Protein AF-A0A369RKZ0-F1 (afdb_monomer)

Solvent-accessible surface area (backbone atoms only — not comparable to full-atom values): 8018 Å² total; per-residue (Å²): 134,86,83,86,69,52,60,58,56,47,13,67,66,51,78,46,48,50,64,59,49,52,33,45,75,74,62,76,42,89,77,53,70,70,59,49,49,40,50,20,58,64,69,70,50,67,58,73,75,76,46,79,78,80,65,81,45,73,64,59,56,48,54,52,53,51,53,51,54,51,54,53,50,56,50,49,54,53,50,54,52,51,54,52,51,51,52,52,53,49,55,50,51,53,54,51,54,51,53,47,54,53,49,55,53,43,47,75,69,71,45,56,64,72,59,48,29,66,74,70,74,50,56,72,68,76,68,62,78,73,81,82,83,128

Radius of gyration: 40.34 Å; Cα contacts (8 Å, |Δi|>4): 58; chains: 1; bounding box: 70×36×94 Å

Secondary structure (DSSP, 8-state):
------HHHHHHHHT--HHHHHHHHTTSSPPPHHHHHHHHHHHT--GGGTSPP----HHHHHHHHHHHHHHHHHHHHHHHHHHHHHHHHHHHHHHHHHHHHHHHHHHHTT--HHHHHHHH---HHHH-------

pLDDT: mean 80.6, std 14.61, range [41.97, 96.94]

Structure (mmCIF, N/CA/C/O backbone):
data_AF-A0A369RKZ0-F1
#
_entry.id   AF-A0A369RKZ0-F1
#
loop_
_atom_site.group_PDB
_atom_site.id
_atom_site.type_symbol
_atom_site.label_atom_id
_atom_site.label_alt_id
_atom_site.label_comp_id
_atom_site.label_asym_id
_atom_site.label_entity_id
_atom_site.label_seq_id
_atom_site.pdbx_PDB_ins_code
_atom_site.Cartn_x
_atom_site.Cartn_y
_atom_site.Cartn_z
_atom_site.occupancy
_atom_site.B_iso_or_equiv
_atom_site.auth_seq_id
_atom_site.auth_comp_id
_atom_site.auth_asym_id
_atom_site.auth_atom_id
_atom_site.pdbx_PDB_model_num
ATOM 1 N N . MET A 1 1 ? -24.412 17.912 24.164 1.00 50.56 1 MET A N 1
ATOM 2 C CA . MET A 1 1 ? -24.847 17.258 25.418 1.00 50.56 1 MET A CA 1
ATOM 3 C C . MET A 1 1 ? -24.036 15.978 25.583 1.00 50.56 1 MET A C 1
ATOM 5 O O . MET A 1 1 ? -24.115 15.130 24.706 1.00 50.56 1 MET A O 1
ATOM 9 N N . ILE A 1 2 ? -23.197 15.859 26.616 1.00 55.59 2 ILE A N 1
ATOM 10 C CA . ILE A 1 2 ? -22.420 14.631 26.871 1.00 55.59 2 ILE A CA 1
ATOM 11 C C . ILE A 1 2 ? -23.328 13.681 27.657 1.00 55.59 2 ILE A C 1
ATOM 13 O O . ILE A 1 2 ? -23.653 13.968 28.809 1.00 55.59 2 ILE A O 1
ATOM 17 N N . LYS A 1 3 ? -23.773 12.580 27.040 1.00 66.50 3 LYS A N 1
ATOM 18 C CA . LYS A 1 3 ? -24.478 11.512 27.763 1.00 66.50 3 LYS A CA 1
ATOM 19 C C . LYS A 1 3 ? -23.459 10.788 28.644 1.00 66.50 3 LYS A C 1
ATOM 21 O O . LYS A 1 3 ? -22.489 10.244 28.129 1.00 66.50 3 LYS A O 1
ATOM 26 N N . ARG A 1 4 ? -23.659 10.814 29.963 1.00 78.94 4 ARG A N 1
ATOM 27 C CA . ARG A 1 4 ? -22.829 10.075 30.921 1.00 78.94 4 ARG A CA 1
ATOM 28 C C . ARG A 1 4 ? -23.492 8.730 31.195 1.00 78.94 4 ARG A C 1
ATOM 30 O O . ARG A 1 4 ? -24.570 8.704 31.777 1.00 78.94 4 ARG A O 1
ATOM 37 N N . TYR A 1 5 ? -22.855 7.652 30.758 1.00 86.06 5 TYR A N 1
ATOM 38 C CA . TYR A 1 5 ? -23.221 6.286 31.120 1.00 86.06 5 TYR A CA 1
ATOM 39 C C . TYR A 1 5 ? -22.178 5.758 32.099 1.00 86.06 5 TYR A C 1
ATOM 41 O O . TYR A 1 5 ? -20.984 5.942 31.868 1.00 86.06 5 TYR A O 1
ATOM 49 N N . THR A 1 6 ? -22.604 5.110 33.184 1.00 92.69 6 THR A N 1
ATOM 50 C CA . THR A 1 6 ? -21.682 4.240 33.924 1.00 92.69 6 THR A CA 1
ATOM 51 C C . THR A 1 6 ? -21.437 2.963 33.114 1.00 92.69 6 THR A C 1
ATOM 53 O O . THR A 1 6 ? -22.262 2.600 32.271 1.00 92.69 6 THR A O 1
ATOM 56 N N . GLN A 1 7 ? -20.344 2.239 33.383 1.00 94.38 7 GLN A N 1
ATOM 57 C CA . GLN A 1 7 ? -20.101 0.925 32.762 1.00 94.38 7 GLN A CA 1
ATOM 58 C C . GLN A 1 7 ? -21.302 -0.013 32.956 1.00 94.38 7 GLN A C 1
ATOM 60 O O . GLN A 1 7 ? -21.686 -0.734 32.039 1.00 94.38 7 GLN A O 1
ATOM 65 N N . LYS A 1 8 ? -21.942 0.048 34.133 1.00 94.62 8 LYS A N 1
ATOM 66 C CA . LYS A 1 8 ? -23.139 -0.734 34.463 1.00 94.62 8 LYS A CA 1
ATOM 67 C C . LYS A 1 8 ? -24.340 -0.335 33.607 1.00 94.62 8 LYS A C 1
ATOM 69 O O . LYS A 1 8 ? -25.047 -1.208 33.113 1.00 94.62 8 LYS A O 1
ATOM 74 N N . ASP A 1 9 ? -24.563 0.963 33.419 1.00 93.94 9 ASP A N 1
ATOM 75 C CA . ASP A 1 9 ? -25.674 1.450 32.597 1.00 93.94 9 ASP A CA 1
ATOM 76 C C . ASP A 1 9 ? -25.489 1.063 31.131 1.00 93.94 9 ASP A C 1
ATOM 78 O O . ASP A 1 9 ? -26.447 0.649 30.481 1.00 93.94 9 ASP A O 1
ATOM 82 N N . LEU A 1 10 ? -24.258 1.168 30.618 1.00 93.50 10 LEU A N 1
ATOM 83 C CA . LEU A 1 10 ? -23.941 0.774 29.250 1.00 93.50 10 LEU A CA 1
ATOM 84 C C . LEU A 1 10 ? -24.136 -0.732 29.061 1.00 93.50 10 LEU A C 1
ATOM 86 O O . LEU A 1 10 ? -24.861 -1.130 28.156 1.00 93.50 10 LEU A O 1
ATOM 90 N N . ALA A 1 11 ? -23.570 -1.546 29.954 1.00 95.00 11 ALA A N 1
ATOM 91 C CA . ALA A 1 11 ? -23.709 -3.000 29.957 1.00 95.00 11 ALA A CA 1
ATOM 92 C C . ALA A 1 11 ? -25.185 -3.430 29.891 1.00 95.00 11 ALA A C 1
ATOM 94 O O . ALA A 1 11 ? -25.592 -4.127 28.961 1.00 95.00 11 ALA A O 1
ATOM 95 N N . ASN A 1 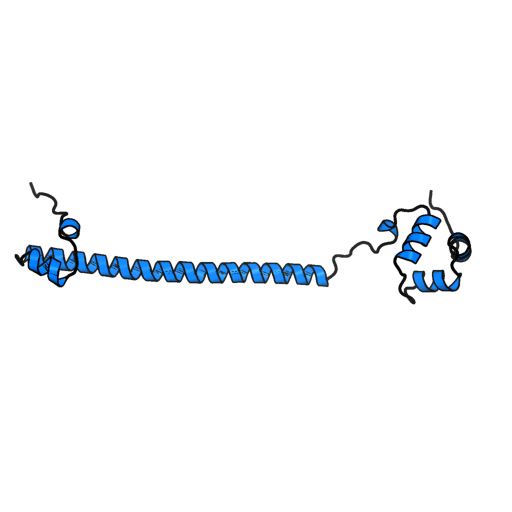12 ? -26.012 -2.907 30.802 1.00 93.88 12 ASN A N 1
ATOM 96 C CA . ASN A 1 12 ? -27.449 -3.185 30.830 1.00 93.88 12 ASN A CA 1
ATOM 97 C C . ASN A 1 12 ? -28.162 -2.750 29.544 1.00 93.88 12 ASN A C 1
ATOM 99 O O . ASN A 1 12 ? -29.102 -3.406 29.105 1.00 93.88 12 ASN A O 1
ATOM 103 N N . LYS A 1 13 ? -27.729 -1.639 28.941 1.00 92.31 13 LYS A N 1
ATOM 104 C CA . LYS A 1 13 ? -28.348 -1.091 27.735 1.00 92.31 13 LYS A CA 1
ATOM 105 C C . LYS A 1 13 ? -28.054 -1.916 26.484 1.00 92.31 13 LYS A C 1
ATOM 107 O O . LYS A 1 13 ? -28.923 -2.017 25.625 1.00 92.31 13 LYS A O 1
ATOM 112 N N . VAL A 1 14 ? -26.846 -2.463 26.368 1.00 92.50 14 VAL A N 1
ATOM 113 C CA . VAL A 1 14 ? -26.386 -3.178 25.163 1.00 92.50 14 VAL A CA 1
ATOM 114 C C . VAL A 1 14 ? -26.368 -4.698 25.327 1.00 92.50 14 VAL A C 1
ATOM 116 O O . VAL A 1 14 ? -25.877 -5.406 24.456 1.00 92.50 14 VAL A O 1
ATOM 119 N N . GLY A 1 15 ? -26.907 -5.209 26.439 1.00 92.88 15 GLY A N 1
ATOM 120 C CA . GLY A 1 15 ? -26.962 -6.646 26.711 1.00 92.88 15 GLY A CA 1
ATOM 121 C C . GLY A 1 15 ? -25.584 -7.270 26.938 1.00 92.88 15 GLY A C 1
ATOM 122 O O . GLY A 1 15 ? -25.372 -8.429 26.590 1.00 92.88 15 GLY A O 1
ATOM 123 N N . LEU A 1 16 ? -24.647 -6.497 27.490 1.00 94.25 16 LEU A N 1
ATOM 124 C CA . LEU A 1 16 ? -23.309 -6.953 27.865 1.00 94.25 16 LEU A CA 1
ATOM 125 C C . LEU A 1 16 ? -23.182 -7.026 29.380 1.00 94.25 16 LEU A C 1
ATOM 127 O O . LEU A 1 16 ? -23.971 -6.454 30.130 1.00 94.25 16 LEU A O 1
ATOM 131 N N . THR A 1 17 ? -22.160 -7.725 29.845 1.00 95.94 17 THR A N 1
ATOM 132 C CA . THR A 1 17 ? -21.797 -7.739 31.256 1.00 95.94 17 THR A CA 1
ATOM 133 C C . THR A 1 17 ? -20.937 -6.526 31.606 1.00 95.94 17 THR A C 1
ATOM 135 O O . THR A 1 17 ? -20.199 -5.987 30.780 1.00 95.94 17 THR A O 1
ATOM 138 N N . LEU A 1 18 ? -20.986 -6.110 32.877 1.00 95.88 18 LEU A N 1
ATOM 139 C CA . LEU A 1 18 ? -20.079 -5.088 33.417 1.00 95.88 18 LEU A CA 1
ATOM 140 C C . LEU A 1 18 ? -18.608 -5.450 33.145 1.00 95.88 18 LEU A C 1
ATOM 142 O O . LEU A 1 18 ? -17.806 -4.583 32.810 1.00 95.88 18 LEU A O 1
ATOM 146 N N . LYS A 1 19 ? -18.278 -6.740 33.289 1.00 96.50 19 LYS A N 1
ATOM 147 C CA . LYS A 1 19 ? -16.932 -7.269 33.087 1.00 96.50 19 LYS A CA 1
ATOM 148 C C . LYS A 1 19 ? -16.472 -7.092 31.638 1.00 96.50 19 LYS A C 1
ATOM 150 O O . LYS A 1 19 ? -15.384 -6.572 31.441 1.00 96.50 19 LYS A O 1
ATOM 155 N N . GLU A 1 20 ? -17.303 -7.443 30.655 1.00 95.50 20 GLU A N 1
ATOM 156 C CA . GLU A 1 20 ? -16.976 -7.247 29.233 1.00 95.50 20 GLU A CA 1
ATOM 157 C C . GLU A 1 20 ? -16.702 -5.772 28.917 1.00 95.50 20 GLU A C 1
ATOM 159 O O . GLU A 1 20 ? -15.678 -5.459 28.318 1.00 95.50 20 GLU A O 1
ATOM 164 N N . ILE A 1 21 ? -17.570 -4.852 29.366 1.00 95.75 21 ILE A N 1
ATOM 165 C CA . ILE A 1 21 ? -17.356 -3.408 29.160 1.00 95.75 21 ILE A CA 1
ATOM 166 C C . ILE A 1 21 ? -16.024 -2.962 29.771 1.00 95.75 21 ILE A C 1
ATOM 168 O O . ILE A 1 21 ? -15.250 -2.272 29.112 1.00 95.75 21 ILE A O 1
ATOM 172 N N . HIS A 1 22 ? -15.741 -3.376 31.008 1.00 95.88 22 HIS A N 1
ATOM 173 C CA . HIS A 1 22 ? -14.491 -3.036 31.677 1.00 95.88 22 HIS A CA 1
ATOM 174 C C . HIS A 1 22 ? -13.268 -3.561 30.912 1.00 95.88 22 HIS A C 1
ATOM 176 O O . HIS A 1 22 ? -12.331 -2.803 30.672 1.00 95.88 22 HIS A O 1
ATOM 182 N N . GLU A 1 23 ? -13.290 -4.829 30.494 1.00 96.94 23 GLU A N 1
ATOM 183 C CA . GLU A 1 23 ? -12.199 -5.466 29.750 1.00 96.94 23 GLU A CA 1
ATOM 184 C C . GLU A 1 23 ? -11.962 -4.812 28.383 1.00 96.94 23 GLU A C 1
ATOM 186 O O . GLU A 1 23 ? -10.808 -4.695 27.967 1.00 96.94 23 GLU A O 1
ATOM 191 N N . TYR A 1 24 ? -13.016 -4.341 27.709 1.00 94.75 24 TYR A N 1
ATOM 192 C CA . TYR A 1 24 ? -12.888 -3.575 26.468 1.00 94.75 24 TYR A CA 1
ATOM 193 C C . TYR A 1 24 ? -12.286 -2.187 26.701 1.00 94.75 24 TYR A C 1
ATOM 195 O O . TYR A 1 24 ? -11.377 -1.792 25.973 1.00 94.75 24 TYR A O 1
ATOM 203 N N . GLU A 1 25 ? -12.747 -1.452 27.718 1.00 92.12 25 GLU A N 1
ATOM 204 C CA . GLU A 1 25 ? -12.259 -0.097 28.010 1.00 92.12 25 GLU A CA 1
ATOM 205 C C . GLU A 1 25 ? -10.769 -0.071 28.376 1.00 92.12 25 GLU A C 1
ATOM 207 O O . GLU A 1 25 ? -10.056 0.848 27.973 1.00 92.12 25 GLU A O 1
ATOM 212 N N . ILE A 1 26 ? -10.282 -1.083 29.104 1.00 94.50 26 ILE A N 1
ATOM 213 C CA . ILE A 1 26 ? -8.858 -1.196 29.463 1.00 94.50 26 ILE A CA 1
ATOM 214 C C . ILE A 1 26 ? -8.014 -1.897 28.387 1.00 94.50 26 ILE A C 1
ATOM 216 O O . ILE A 1 26 ? -6.803 -2.024 28.552 1.00 94.50 26 ILE A O 1
A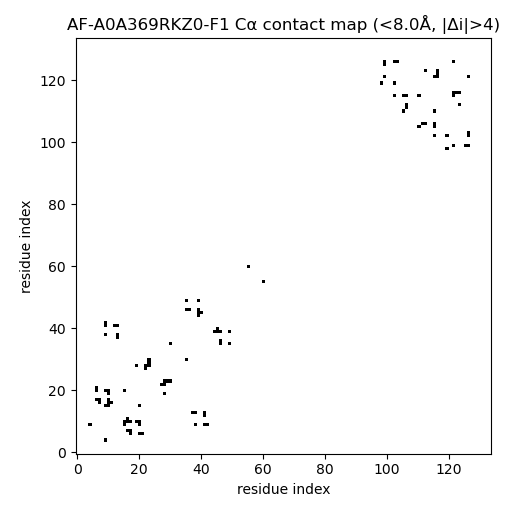TOM 220 N N . GLY A 1 27 ? -8.637 -2.379 27.305 1.00 91.81 27 GLY A N 1
ATOM 221 C CA . GLY A 1 27 ? -7.958 -3.104 26.230 1.00 91.81 27 GLY A CA 1
ATOM 222 C C . GLY A 1 27 ? -7.453 -4.499 26.618 1.00 91.81 27 GLY A C 1
ATOM 223 O O . GLY A 1 27 ? -6.547 -5.013 25.968 1.00 91.81 27 GLY A O 1
ATOM 224 N N . TYR A 1 28 ? -8.013 -5.118 27.663 1.00 95.62 28 TYR A N 1
ATOM 225 C CA . TYR A 1 28 ? -7.655 -6.478 28.085 1.00 95.62 28 TYR A CA 1
ATOM 226 C C . TYR A 1 28 ? -8.176 -7.535 27.106 1.00 95.62 28 TYR A C 1
ATOM 228 O O . TYR A 1 28 ? -7.514 -8.539 26.858 1.00 95.62 28 TYR A O 1
ATOM 236 N N . THR A 1 29 ? -9.362 -7.309 26.535 1.00 94.62 29 THR A N 1
ATOM 237 C CA . THR A 1 29 ? -9.967 -8.189 25.527 1.00 94.62 29 THR A CA 1
ATOM 238 C C . THR A 1 29 ? -10.242 -7.414 24.247 1.00 94.62 29 THR A C 1
ATOM 240 O O . THR A 1 29 ? -10.746 -6.292 24.280 1.00 94.62 29 THR A O 1
ATOM 243 N N . ALA A 1 30 ? -9.927 -8.022 23.102 1.00 92.81 30 ALA A N 1
ATOM 244 C CA . ALA A 1 30 ? -10.265 -7.457 21.804 1.00 92.81 30 ALA A CA 1
ATOM 245 C C . ALA A 1 30 ? -11.789 -7.457 21.599 1.00 92.81 30 ALA A C 1
ATOM 247 O O . ALA A 1 30 ? -12.457 -8.472 21.802 1.00 92.81 30 ALA A O 1
ATOM 248 N N . ILE A 1 31 ? -12.336 -6.321 21.169 1.00 93.56 31 ILE A N 1
ATOM 249 C CA . ILE A 1 31 ? -13.758 -6.190 20.848 1.00 93.56 31 ILE A CA 1
ATOM 250 C C . ILE A 1 31 ? -14.022 -6.623 19.400 1.00 93.56 31 ILE A C 1
ATOM 252 O O . ILE A 1 31 ? -13.296 -6.238 18.484 1.00 93.56 31 ILE A O 1
ATOM 256 N N . SER A 1 32 ? -15.067 -7.423 19.178 1.00 93.44 32 SER A N 1
ATOM 257 C CA . SER A 1 32 ? -15.512 -7.770 17.824 1.00 93.44 32 SER A CA 1
ATOM 258 C C . SER A 1 32 ? -16.308 -6.627 17.187 1.00 93.44 32 SER A C 1
ATOM 260 O O . SER A 1 32 ? -16.887 -5.791 17.884 1.00 93.44 32 SER A O 1
ATOM 262 N N . PHE A 1 33 ? -16.399 -6.609 15.853 1.00 92.12 33 PHE A N 1
ATOM 263 C CA . PHE A 1 33 ? -17.206 -5.607 15.149 1.00 92.12 33 PHE A CA 1
ATOM 264 C C . PHE A 1 33 ? -18.681 -5.640 15.566 1.00 92.12 33 PHE A C 1
ATOM 266 O O . PHE A 1 33 ? -19.251 -4.579 15.797 1.00 92.12 33 PHE A O 1
ATOM 273 N N . ASP A 1 34 ? -19.280 -6.819 15.747 1.00 93.50 34 ASP A N 1
ATOM 274 C CA . ASP A 1 34 ? -20.686 -6.939 16.163 1.00 93.50 34 ASP A CA 1
ATOM 275 C C . ASP A 1 34 ? -20.941 -6.284 17.524 1.00 93.50 34 ASP A C 1
ATOM 277 O O . ASP A 1 34 ? -21.896 -5.525 17.695 1.00 93.50 34 ASP A O 1
ATOM 281 N N . LYS A 1 35 ? -20.047 -6.521 18.492 1.00 94.25 35 LYS A N 1
ATOM 282 C CA . LYS A 1 35 ? -20.116 -5.897 19.820 1.00 94.25 35 LYS A CA 1
ATOM 283 C C . LYS A 1 35 ? -19.894 -4.388 19.736 1.00 94.25 35 LYS A C 1
ATOM 285 O O . LYS A 1 35 ? -20.593 -3.625 20.397 1.00 94.25 35 LYS A O 1
ATOM 290 N N . LEU A 1 36 ? -18.972 -3.944 18.884 1.00 94.12 36 LEU A N 1
ATOM 291 C CA . LEU A 1 36 ? -18.722 -2.524 18.647 1.00 94.12 36 LEU A CA 1
ATOM 292 C C . LEU A 1 36 ? -19.945 -1.819 18.025 1.00 94.12 36 LEU A C 1
ATOM 294 O O . LEU A 1 36 ? -20.279 -0.709 18.440 1.00 94.12 36 LEU A O 1
ATOM 298 N N . TYR A 1 37 ? -20.651 -2.471 17.094 1.00 94.62 37 TYR A N 1
ATOM 299 C CA . TYR A 1 37 ? -21.918 -1.980 16.539 1.00 94.62 37 TYR A CA 1
ATOM 300 C C . TYR A 1 37 ? -23.019 -1.896 17.602 1.00 94.62 37 TYR A C 1
ATOM 302 O O . TYR A 1 37 ? -23.681 -0.862 17.688 1.00 94.62 37 TYR A O 1
ATOM 310 N N . GLN A 1 38 ? -23.168 -2.916 18.456 1.00 94.56 38 GLN A N 1
ATOM 311 C CA . GLN A 1 38 ? -24.128 -2.898 19.573 1.00 94.56 38 GLN A CA 1
ATOM 312 C C . GLN A 1 38 ? -23.871 -1.723 20.528 1.00 94.56 38 GLN A C 1
ATOM 314 O O . GLN A 1 38 ? -24.797 -1.019 20.931 1.00 94.56 38 GLN A O 1
ATOM 319 N N . ILE A 1 39 ? -22.601 -1.456 20.852 1.00 93.94 39 ILE A N 1
ATOM 320 C CA . ILE A 1 39 ? -22.215 -0.314 21.691 1.00 93.94 39 ILE A CA 1
ATOM 321 C C . ILE A 1 39 ? -22.516 1.016 20.992 1.00 93.94 39 ILE A C 1
ATOM 323 O O . ILE A 1 39 ? -23.079 1.920 21.615 1.00 93.94 39 ILE A O 1
ATOM 327 N N . ALA A 1 40 ? -22.191 1.145 19.703 1.00 94.31 40 ALA A N 1
ATOM 328 C CA . ALA A 1 40 ? -22.478 2.351 18.927 1.00 94.31 40 ALA A CA 1
ATOM 329 C C . ALA A 1 40 ? -23.985 2.655 18.870 1.00 94.31 40 ALA A C 1
ATOM 331 O O . ALA A 1 40 ? -24.394 3.797 19.095 1.00 94.31 40 ALA A O 1
ATOM 332 N N . GLU A 1 41 ? -24.811 1.631 18.642 1.00 93.19 41 GLU A N 1
ATOM 333 C CA . GLU A 1 41 ? -26.271 1.731 18.647 1.00 93.19 41 GLU A CA 1
ATOM 334 C C . GLU A 1 41 ? -26.804 2.135 20.030 1.00 93.19 41 GLU A C 1
ATOM 336 O O . GLU A 1 41 ? -27.552 3.113 20.152 1.00 93.19 41 GLU A O 1
ATOM 341 N N . GLY A 1 42 ? -26.342 1.469 21.095 1.00 91.56 42 GLY A N 1
ATOM 342 C CA . GLY A 1 42 ? -26.716 1.787 22.474 1.00 91.56 42 GLY A CA 1
ATOM 343 C C . GLY A 1 42 ? -26.354 3.215 22.885 1.00 91.56 42 GLY A C 1
ATOM 344 O O . GLY A 1 42 ? -27.110 3.879 23.600 1.00 91.56 42 GLY A O 1
ATOM 345 N N . LEU A 1 43 ? -25.233 3.740 22.400 1.00 91.62 43 LEU A N 1
ATOM 346 C CA . LEU A 1 43 ? -24.823 5.127 22.626 1.00 91.62 43 LEU A CA 1
ATOM 347 C C . LEU A 1 43 ? -25.500 6.118 21.665 1.00 91.62 43 LEU A C 1
ATOM 349 O O . LEU A 1 43 ? -25.502 7.323 21.933 1.00 91.62 43 LEU A O 1
ATOM 353 N N . SER A 1 44 ? -26.122 5.619 20.596 1.00 92.56 44 SER A N 1
ATOM 354 C CA . SER A 1 44 ? -26.670 6.403 19.487 1.00 92.56 44 SER A CA 1
ATOM 355 C C . SER A 1 44 ? -25.609 7.306 18.847 1.00 92.56 44 SER A C 1
ATOM 357 O O . SER A 1 44 ? -25.834 8.497 18.630 1.00 92.56 44 SER A O 1
ATOM 359 N N . VAL A 1 45 ? -24.426 6.742 18.590 1.00 90.62 45 VAL A N 1
ATOM 360 C CA . VAL A 1 45 ? -23.289 7.425 17.956 1.00 90.62 45 VAL A CA 1
ATOM 361 C C . VAL A 1 45 ? -22.878 6.715 16.673 1.00 90.62 45 VAL A C 1
ATOM 363 O O . VAL A 1 45 ? -23.142 5.532 16.478 1.00 90.62 45 VAL A O 1
ATOM 366 N N . ASN A 1 46 ? -22.183 7.431 15.792 1.00 92.81 46 ASN A N 1
ATOM 367 C CA . ASN A 1 46 ? -21.548 6.795 14.647 1.00 92.81 46 ASN A CA 1
ATOM 368 C C . ASN A 1 46 ? -20.355 5.941 15.115 1.00 92.81 46 ASN A C 1
ATOM 370 O O . ASN A 1 46 ? -19.514 6.429 15.870 1.00 92.81 46 ASN A O 1
ATOM 374 N N . ILE A 1 47 ? -20.246 4.705 14.617 1.00 91.31 47 ILE A N 1
ATOM 375 C CA . ILE A 1 47 ? -19.170 3.765 14.976 1.00 91.31 47 ILE A CA 1
ATOM 376 C C . ILE A 1 47 ? -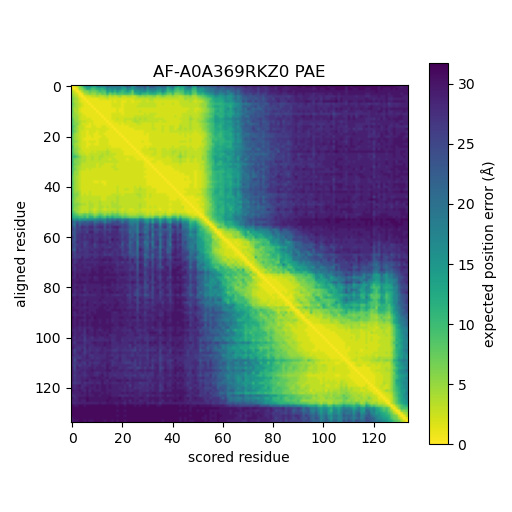17.762 4.340 14.760 1.00 91.31 47 ILE A C 1
ATOM 378 O O . ILE A 1 47 ? -16.854 4.028 15.525 1.00 91.31 47 ILE A O 1
ATOM 382 N N . LYS A 1 48 ? -17.582 5.258 13.797 1.00 90.31 48 LYS A N 1
ATOM 383 C CA . LYS A 1 48 ? -16.301 5.941 13.545 1.00 90.31 48 LYS A CA 1
ATOM 384 C C . LYS A 1 48 ? -15.765 6.690 14.767 1.00 90.31 48 LYS A C 1
ATOM 386 O O . LYS A 1 48 ? -14.563 6.884 14.863 1.00 90.31 48 LYS A O 1
ATOM 391 N N . VAL A 1 49 ? -16.636 7.112 15.686 1.00 89.81 49 VAL A N 1
ATOM 392 C CA . VAL A 1 49 ? -16.240 7.802 16.925 1.00 89.81 49 VAL A CA 1
ATOM 393 C C . VAL A 1 49 ? -15.607 6.839 17.936 1.00 89.81 49 VAL A C 1
ATOM 395 O O . VAL A 1 49 ? -14.816 7.276 18.765 1.00 89.81 49 VAL A O 1
ATOM 398 N N . LEU A 1 50 ? -15.942 5.546 17.867 1.00 89.62 50 LEU A N 1
ATOM 399 C CA . LEU A 1 50 ? -15.385 4.502 18.734 1.00 89.62 50 LEU A CA 1
ATOM 400 C C . LEU A 1 50 ? -14.093 3.899 18.174 1.00 89.62 50 LEU A C 1
ATOM 402 O O . LEU A 1 50 ? -13.357 3.237 18.901 1.00 89.62 50 LEU A O 1
ATOM 406 N N . LEU A 1 51 ? -13.820 4.112 16.885 1.00 88.19 51 LEU A N 1
ATOM 407 C CA . LEU A 1 51 ? -12.569 3.686 16.280 1.00 88.19 51 LEU A CA 1
ATOM 408 C C . LEU A 1 51 ? -11.423 4.574 16.776 1.00 88.19 51 LEU A C 1
ATOM 410 O O . LEU A 1 51 ? -11.613 5.781 16.976 1.00 88.19 51 LEU A O 1
ATOM 414 N N . PRO A 1 52 ? -10.217 4.008 16.956 1.00 81.81 52 PRO A N 1
ATOM 415 C CA . PRO A 1 52 ? -9.049 4.821 17.227 1.00 81.81 52 PRO A CA 1
ATOM 416 C C . PRO A 1 52 ? -8.920 5.858 16.111 1.00 81.81 52 PRO A C 1
ATOM 418 O O . PRO A 1 52 ? -9.020 5.532 14.928 1.00 81.81 52 PRO A O 1
ATOM 421 N N . LYS A 1 53 ? -8.691 7.123 16.483 1.00 75.62 53 LYS A N 1
ATOM 422 C CA . LYS A 1 53 ? -8.223 8.109 15.508 1.00 75.62 53 LYS A CA 1
ATOM 423 C C . LYS A 1 53 ? -6.966 7.513 14.899 1.00 75.62 53 LYS A C 1
ATOM 425 O O . LYS A 1 53 ? -6.038 7.223 15.653 1.00 75.62 53 LYS A O 1
ATOM 430 N N . THR A 1 54 ? -6.979 7.296 13.587 1.00 59.84 54 THR A N 1
ATOM 431 C CA . THR A 1 54 ? -5.826 6.845 12.813 1.00 59.84 54 THR A CA 1
ATOM 432 C C . THR A 1 54 ? -4.668 7.780 13.135 1.00 59.84 54 THR A C 1
ATOM 434 O O . THR A 1 54 ? -4.551 8.874 12.591 1.00 59.84 54 THR A O 1
ATOM 437 N N . ARG A 1 55 ? -3.843 7.386 14.104 1.00 54.72 55 ARG A N 1
ATOM 438 C CA . ARG A 1 55 ? -2.451 7.790 14.120 1.00 54.72 55 ARG A CA 1
ATOM 439 C C . ARG A 1 55 ? -1.909 7.005 12.954 1.00 54.72 55 ARG A C 1
ATOM 441 O O . ARG A 1 55 ? -1.951 5.780 13.037 1.00 54.72 55 ARG A O 1
ATOM 448 N N . GLU A 1 56 ? -1.568 7.705 11.878 1.00 50.44 56 GLU A N 1
ATOM 449 C CA . GLU A 1 56 ? -0.842 7.164 10.732 1.00 50.44 56 GLU A CA 1
ATOM 450 C C . GLU A 1 56 ? 0.080 6.066 11.248 1.00 50.44 56 GLU A C 1
ATOM 452 O O . GLU A 1 56 ? 1.008 6.324 12.027 1.00 50.44 56 GLU A O 1
ATOM 457 N N . SER A 1 57 ? -0.311 4.822 10.986 1.00 50.97 57 SER A N 1
ATOM 458 C CA . SER A 1 57 ? 0.393 3.700 11.573 1.00 50.97 57 SER A CA 1
ATOM 459 C C . SER A 1 57 ? 1.799 3.739 10.988 1.00 50.97 57 SER A C 1
ATOM 461 O O . SER A 1 57 ? 2.000 4.020 9.803 1.00 50.97 57 SER A O 1
ATOM 463 N N . LYS A 1 58 ? 2.811 3.539 11.833 1.00 53.91 58 LYS A N 1
ATOM 464 C CA . LYS A 1 58 ? 4.211 3.542 11.387 1.00 53.91 58 LYS A CA 1
ATOM 465 C C . LYS A 1 58 ? 4.409 2.528 10.250 1.00 53.91 58 LYS A C 1
ATOM 467 O O . LYS A 1 58 ? 5.289 2.712 9.415 1.00 53.91 58 LYS A O 1
ATOM 472 N N . GLU A 1 59 ? 3.576 1.488 10.222 1.00 55.94 59 GLU A N 1
ATOM 473 C CA . GLU A 1 59 ? 3.490 0.473 9.181 1.00 55.94 59 GLU A CA 1
ATOM 474 C C . GLU A 1 59 ? 2.953 0.995 7.834 1.00 55.94 59 GLU A C 1
ATOM 476 O O . GLU A 1 59 ? 3.570 0.703 6.811 1.00 55.94 59 GLU A O 1
ATOM 481 N N . GLU A 1 60 ? 1.877 1.794 7.796 1.00 54.34 60 GLU A N 1
ATOM 482 C CA . GLU A 1 60 ? 1.367 2.400 6.546 1.00 54.34 60 GLU A CA 1
ATOM 483 C C . GLU A 1 60 ? 2.384 3.373 5.937 1.00 54.34 60 GLU A C 1
ATOM 485 O O . GLU A 1 60 ? 2.642 3.329 4.734 1.00 54.34 60 GLU A O 1
ATOM 490 N N . ASN A 1 61 ? 3.048 4.175 6.774 1.00 58.53 61 ASN A N 1
ATOM 491 C CA . ASN A 1 61 ? 4.133 5.058 6.334 1.00 58.53 61 ASN A CA 1
ATOM 492 C C . ASN A 1 61 ? 5.340 4.276 5.790 1.00 58.53 61 ASN A C 1
ATOM 494 O O . ASN A 1 61 ? 5.999 4.716 4.849 1.00 58.53 61 ASN A O 1
ATOM 498 N N . LYS A 1 62 ? 5.621 3.089 6.341 1.00 62.12 62 LYS A N 1
ATOM 499 C CA . LYS A 1 62 ? 6.690 2.215 5.847 1.00 62.12 62 LYS A CA 1
ATOM 500 C C . LYS A 1 62 ? 6.331 1.581 4.504 1.00 62.12 62 LYS A C 1
ATOM 502 O O . LYS A 1 62 ? 7.199 1.474 3.647 1.00 62.12 62 LYS A O 1
ATOM 507 N N . LEU A 1 63 ? 5.069 1.198 4.303 1.00 67.75 63 LEU A N 1
ATOM 508 C CA . LEU A 1 63 ? 4.592 0.681 3.019 1.00 67.75 63 LEU A CA 1
ATOM 509 C C . LEU A 1 63 ? 4.657 1.756 1.923 1.00 67.75 63 LEU A C 1
ATOM 511 O O . LEU A 1 63 ? 5.141 1.470 0.832 1.00 67.75 63 LEU A O 1
ATOM 515 N N . LEU A 1 64 ? 4.235 2.988 2.230 1.00 66.06 64 LEU A N 1
ATOM 516 C CA . LEU A 1 64 ? 4.331 4.131 1.313 1.00 66.06 64 LEU A CA 1
ATOM 517 C C . LEU A 1 64 ? 5.789 4.444 0.946 1.00 66.06 64 LEU A C 1
ATOM 519 O O . LEU A 1 64 ? 6.112 4.535 -0.233 1.00 66.06 64 LEU A O 1
ATOM 523 N N . SER A 1 65 ? 6.687 4.492 1.937 1.00 69.69 65 SER A N 1
ATOM 524 C CA . SER A 1 65 ? 8.125 4.703 1.708 1.00 69.69 65 SER A CA 1
ATOM 525 C C . SER A 1 65 ? 8.755 3.624 0.819 1.00 69.69 65 SER A C 1
ATOM 527 O O . SER A 1 65 ? 9.607 3.937 -0.006 1.00 6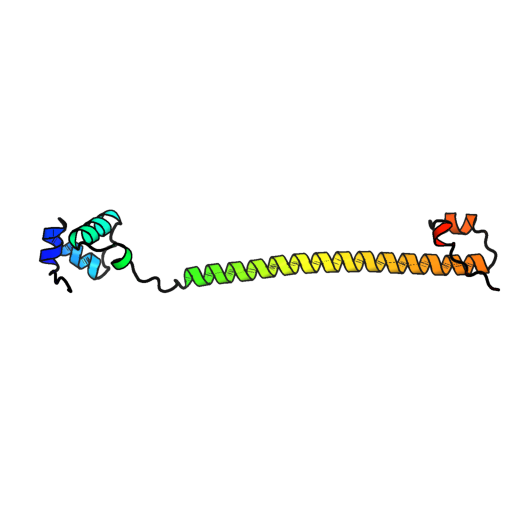9.69 65 SER A O 1
ATOM 529 N N . LEU A 1 66 ? 8.347 2.359 0.973 1.00 67.31 66 LEU A N 1
ATOM 530 C CA . LEU A 1 66 ? 8.837 1.257 0.138 1.00 67.31 66 LEU A CA 1
ATOM 531 C C . LEU A 1 66 ? 8.304 1.336 -1.301 1.00 67.31 66 LEU A C 1
ATOM 533 O O . LEU A 1 66 ? 9.011 0.964 -2.235 1.00 67.31 66 LEU A O 1
ATOM 537 N N . MET A 1 67 ? 7.067 1.806 -1.492 1.00 68.50 67 MET A N 1
ATOM 538 C CA . MET A 1 67 ? 6.493 2.019 -2.826 1.00 68.50 67 MET A CA 1
ATOM 539 C C . MET A 1 67 ? 7.192 3.160 -3.574 1.00 68.50 67 MET A C 1
ATOM 541 O O . MET A 1 67 ? 7.411 3.040 -4.780 1.00 68.50 67 MET A O 1
ATOM 545 N N . ASP A 1 68 ? 7.571 4.230 -2.871 1.00 70.50 68 ASP A N 1
ATOM 546 C CA . ASP A 1 68 ? 8.340 5.334 -3.453 1.00 70.50 68 ASP A CA 1
ATOM 547 C C . ASP A 1 68 ? 9.756 4.885 -3.863 1.00 70.50 68 ASP A C 1
ATOM 549 O O . ASP A 1 68 ? 10.163 5.142 -4.996 1.00 70.50 68 ASP A O 1
ATOM 553 N N . GLU A 1 69 ? 10.466 4.117 -3.023 1.00 63.31 69 GLU A N 1
ATOM 554 C CA . GLU A 1 69 ? 11.772 3.526 -3.383 1.00 63.31 69 GLU A CA 1
ATOM 555 C C . GLU A 1 69 ? 11.690 2.622 -4.629 1.00 63.31 69 GLU A C 1
ATOM 557 O O . GLU A 1 69 ? 12.542 2.699 -5.517 1.00 63.31 69 GLU A O 1
ATOM 562 N N . TYR A 1 70 ? 10.646 1.789 -4.735 1.00 59.00 70 TYR A N 1
ATOM 563 C CA . TYR A 1 70 ? 10.441 0.922 -5.903 1.00 59.00 70 TYR A CA 1
ATOM 564 C C . TYR A 1 70 ? 10.165 1.715 -7.187 1.00 59.00 70 TYR A C 1
ATOM 566 O O . TYR A 1 70 ? 10.659 1.355 -8.257 1.00 59.00 70 TYR A O 1
ATOM 574 N N . ARG A 1 71 ? 9.408 2.816 -7.092 1.00 61.78 71 ARG A N 1
ATOM 575 C CA . ARG A 1 71 ? 9.144 3.711 -8.228 1.00 61.78 71 ARG A CA 1
ATOM 576 C C . ARG A 1 71 ? 10.429 4.392 -8.712 1.00 61.78 71 ARG A C 1
ATOM 578 O O . ARG A 1 71 ? 10.614 4.558 -9.918 1.00 61.78 71 ARG A O 1
ATOM 585 N N . GLU A 1 72 ? 11.330 4.763 -7.802 1.00 63.34 72 GLU A N 1
ATOM 586 C CA . GLU A 1 72 ? 12.638 5.309 -8.180 1.00 63.34 72 GLU A CA 1
ATOM 587 C C . GLU A 1 72 ? 13.547 4.260 -8.838 1.00 63.34 72 GLU A C 1
ATOM 589 O O . GLU A 1 72 ? 14.248 4.578 -9.800 1.00 63.34 72 GLU A O 1
ATOM 594 N N . GLN A 1 73 ? 13.495 2.995 -8.408 1.00 63.84 73 GLN A N 1
ATOM 595 C CA . GLN A 1 73 ? 14.222 1.907 -9.075 1.00 63.84 73 GLN A CA 1
ATOM 596 C C . GLN A 1 73 ? 13.717 1.630 -10.497 1.00 63.84 73 GLN A C 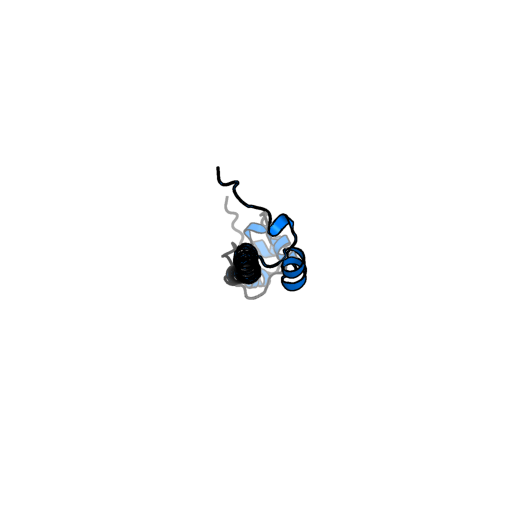1
ATOM 598 O O . GLN A 1 73 ? 14.531 1.449 -11.403 1.00 63.84 73 GLN A O 1
ATOM 603 N N . GLU A 1 74 ? 12.400 1.646 -10.724 1.00 63.50 74 GLU A N 1
ATOM 604 C CA . GLU A 1 74 ? 11.820 1.503 -12.068 1.00 63.50 74 GLU A CA 1
ATOM 605 C C . GLU A 1 74 ? 12.256 2.658 -12.996 1.00 63.50 74 GLU A C 1
ATOM 607 O O . GLU A 1 74 ? 12.574 2.446 -14.169 1.00 63.50 74 GLU A O 1
ATOM 612 N N . SER A 1 75 ? 12.372 3.873 -12.447 1.00 69.31 75 SER A N 1
ATOM 613 C CA . SER A 1 75 ? 12.924 5.044 -13.145 1.00 69.31 75 SER A CA 1
ATOM 614 C C . SER A 1 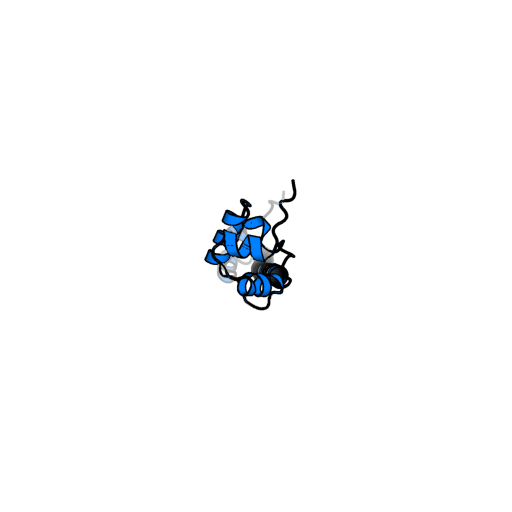75 ? 14.410 4.879 -13.501 1.00 69.31 75 SER A C 1
ATOM 616 O O . SER A 1 75 ? 14.828 5.229 -14.609 1.00 69.31 75 SER A O 1
ATOM 618 N N . LEU A 1 76 ? 15.219 4.300 -12.605 1.00 70.00 76 LEU A N 1
ATOM 619 C CA . LEU A 1 76 ? 16.637 4.035 -12.869 1.00 70.00 76 LEU A CA 1
ATOM 620 C C . LEU A 1 76 ? 16.837 2.995 -13.974 1.00 70.00 76 LEU A C 1
ATOM 622 O O . LEU A 1 76 ? 17.697 3.191 -14.832 1.00 70.00 76 LEU A O 1
ATOM 626 N N . ASP A 1 77 ? 16.039 1.927 -13.999 1.00 78.25 77 ASP A N 1
ATOM 627 C CA . ASP A 1 77 ? 16.155 0.884 -15.025 1.00 78.25 77 ASP A CA 1
ATOM 628 C C . ASP A 1 77 ? 15.761 1.422 -16.415 1.00 78.25 77 ASP A C 1
ATOM 630 O O . ASP A 1 77 ? 16.453 1.189 -17.414 1.00 78.25 77 ASP A O 1
ATOM 634 N N . ALA A 1 78 ? 14.718 2.260 -16.472 1.00 76.69 78 ALA A N 1
ATOM 635 C CA . ALA A 1 78 ? 14.327 2.979 -17.683 1.00 76.69 78 ALA A CA 1
ATOM 636 C C . ALA A 1 78 ? 15.425 3.944 -18.175 1.00 76.69 78 ALA A C 1
ATOM 638 O O . ALA A 1 78 ? 15.729 3.975 -19.372 1.00 76.69 78 ALA A O 1
ATOM 639 N N . LEU A 1 79 ? 16.066 4.689 -17.266 1.00 74.94 79 LEU A N 1
ATOM 640 C CA . LEU A 1 79 ? 17.191 5.572 -17.592 1.00 74.94 79 LEU A CA 1
ATOM 641 C C . LEU A 1 79 ? 18.412 4.795 -18.094 1.00 74.94 79 LEU A C 1
ATOM 643 O O . LEU A 1 79 ? 18.999 5.173 -19.107 1.00 74.94 79 LEU A O 1
ATOM 647 N N . VAL A 1 80 ? 18.785 3.695 -17.433 1.00 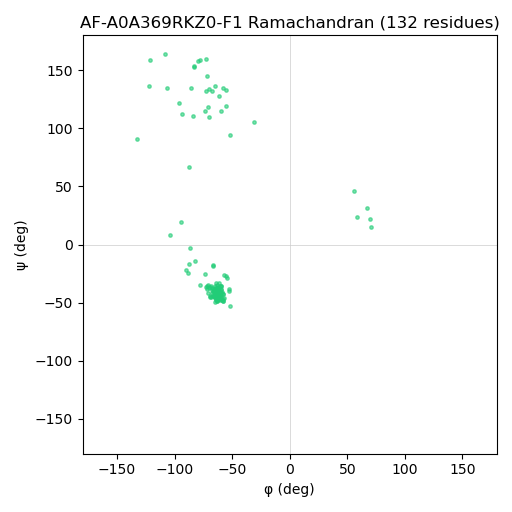84.31 80 VAL A N 1
ATOM 648 C CA . VAL A 1 80 ? 19.906 2.835 -17.851 1.00 84.31 80 VAL A CA 1
ATOM 649 C C . VAL A 1 80 ? 19.659 2.270 -19.248 1.00 84.31 80 VAL A C 1
ATOM 651 O O . VAL A 1 80 ? 20.562 2.288 -20.091 1.00 84.31 80 VAL A O 1
ATOM 654 N N . LYS A 1 81 ? 18.434 1.814 -19.527 1.00 83.44 81 LYS A N 1
ATOM 655 C CA . LYS A 1 81 ? 18.058 1.321 -20.853 1.00 83.44 81 LYS A CA 1
ATOM 656 C C . LYS A 1 81 ? 18.144 2.421 -21.913 1.00 83.44 81 LYS A C 1
ATOM 658 O O . LYS A 1 81 ? 18.794 2.202 -22.935 1.00 83.44 81 LYS A O 1
ATOM 663 N N . SER A 1 82 ? 17.576 3.599 -21.643 1.00 77.25 82 SER A N 1
ATOM 664 C CA . SER A 1 82 ? 17.635 4.754 -22.550 1.00 77.25 82 SER A CA 1
ATOM 665 C C . SER A 1 82 ? 19.079 5.154 -22.857 1.00 77.25 82 SER A C 1
ATOM 667 O O . SER A 1 82 ? 19.461 5.249 -24.019 1.00 77.25 82 SER A O 1
ATOM 669 N N . LEU A 1 83 ? 19.924 5.293 -21.830 1.00 80.69 83 LEU A N 1
ATOM 670 C CA . LEU A 1 83 ? 21.339 5.634 -21.999 1.00 80.69 83 LEU A CA 1
ATOM 671 C C . LEU A 1 83 ? 22.101 4.566 -22.798 1.00 80.69 83 LEU A C 1
ATOM 673 O O . LEU A 1 83 ? 22.953 4.896 -23.624 1.00 80.69 83 LEU A O 1
ATOM 677 N N . SER A 1 84 ? 21.794 3.281 -22.591 1.00 84.69 84 SER A N 1
ATOM 678 C CA . SER A 1 84 ? 22.400 2.185 -23.356 1.00 84.69 84 SER A CA 1
ATOM 679 C C . SER A 1 84 ? 22.022 2.238 -24.841 1.00 84.69 84 SER A C 1
ATOM 681 O O . SER A 1 84 ? 22.878 2.043 -25.710 1.00 84.69 84 SER A O 1
ATOM 683 N N . GLU A 1 85 ? 20.754 2.511 -25.150 1.00 81.75 85 GLU A N 1
ATOM 684 C CA . GLU A 1 85 ? 20.254 2.675 -26.519 1.00 81.75 85 GLU A CA 1
ATOM 685 C C . GLU A 1 85 ? 20.861 3.913 -27.196 1.00 81.75 85 GLU A C 1
ATOM 687 O O . GLU A 1 85 ? 21.355 3.822 -28.327 1.00 81.75 85 GLU A O 1
ATOM 692 N N . ASP A 1 86 ? 20.948 5.033 -26.478 1.00 73.31 86 ASP A N 1
ATOM 693 C CA . ASP A 1 86 ? 21.586 6.263 -26.949 1.00 73.31 86 ASP A CA 1
ATOM 694 C C . ASP A 1 86 ? 23.078 6.056 -27.245 1.00 73.31 86 ASP A C 1
ATOM 696 O O . ASP A 1 86 ? 23.567 6.450 -28.306 1.00 73.31 86 ASP A O 1
ATOM 700 N N . MET A 1 87 ? 23.810 5.354 -26.374 1.00 80.00 87 MET A N 1
ATOM 701 C CA . MET A 1 87 ? 25.218 5.013 -26.613 1.00 80.00 87 MET A CA 1
ATOM 702 C C . MET A 1 87 ? 25.403 4.101 -27.833 1.00 80.00 87 MET A C 1
ATOM 704 O O . MET A 1 87 ? 26.347 4.290 -28.610 1.00 80.00 87 MET A O 1
ATOM 708 N N . LYS A 1 88 ? 24.520 3.112 -28.029 1.00 79.81 88 LYS A N 1
ATOM 709 C CA . LYS A 1 88 ? 24.555 2.230 -29.208 1.00 79.81 88 LYS A CA 1
ATOM 710 C C . LYS A 1 88 ? 24.297 3.018 -30.492 1.00 79.81 88 LYS A C 1
ATOM 712 O O . LYS A 1 88 ? 25.088 2.906 -31.431 1.00 79.81 88 LYS A O 1
ATOM 717 N N . SER A 1 89 ? 23.261 3.858 -30.509 1.00 73.38 89 SER A N 1
ATOM 718 C CA . SER A 1 89 ? 22.917 4.686 -31.669 1.00 73.38 89 SER A CA 1
ATOM 719 C C . SER A 1 89 ? 24.008 5.720 -31.983 1.00 73.38 89 SER A C 1
ATOM 721 O O . SER A 1 89 ? 24.366 5.910 -33.146 1.00 73.38 89 SER A O 1
ATOM 723 N N . GLY A 1 90 ? 24.618 6.333 -30.962 1.00 73.00 90 GLY A N 1
ATOM 724 C CA . GLY A 1 90 ? 25.752 7.245 -31.115 1.00 73.00 90 GLY A CA 1
ATOM 725 C C . GLY A 1 90 ? 26.974 6.558 -31.726 1.00 73.00 90 GLY A C 1
ATOM 726 O O . GLY A 1 90 ? 27.556 7.065 -32.688 1.00 73.00 90 GLY A O 1
ATOM 727 N N . LYS A 1 91 ? 27.328 5.359 -31.241 1.00 78.25 91 LYS A N 1
ATOM 728 C CA . LYS A 1 91 ? 28.430 4.555 -31.796 1.00 78.25 91 LYS A CA 1
ATOM 729 C C . LYS A 1 91 ? 28.204 4.210 -33.269 1.00 78.25 91 LYS A C 1
ATOM 731 O O . LYS A 1 91 ? 29.152 4.223 -34.054 1.00 78.25 91 LYS A O 1
ATOM 736 N N . GLU A 1 92 ? 26.969 3.909 -33.656 1.00 78.75 92 GLU A N 1
ATOM 737 C CA . GLU A 1 92 ? 26.615 3.610 -35.044 1.00 78.75 92 GLU A CA 1
ATOM 738 C C . GLU A 1 92 ? 26.666 4.855 -35.942 1.00 78.75 92 GLU A C 1
ATOM 740 O O . GLU A 1 92 ? 27.254 4.803 -37.025 1.00 78.75 92 GLU A O 1
ATOM 745 N N . LYS A 1 93 ? 26.174 6.004 -35.461 1.00 77.25 93 LYS A N 1
ATOM 746 C CA . LYS A 1 93 ? 26.263 7.296 -36.164 1.00 77.25 93 LYS A CA 1
ATOM 747 C C . LYS A 1 93 ? 27.710 7.736 -36.400 1.00 77.25 93 LYS A C 1
ATOM 749 O O . LYS A 1 93 ? 28.035 8.148 -37.512 1.00 77.25 93 LYS A O 1
ATOM 754 N N . VAL A 1 94 ? 28.593 7.594 -35.406 1.00 77.38 94 VAL A N 1
ATOM 755 C CA . VAL A 1 9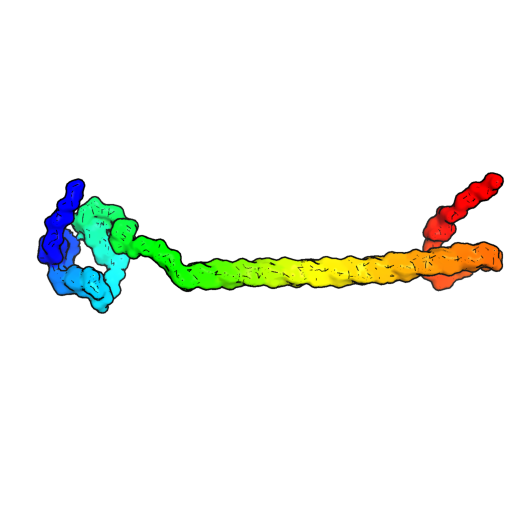4 ? 30.028 7.921 -35.544 1.00 77.38 94 VAL A CA 1
ATOM 756 C C . VAL A 1 94 ? 30.698 7.016 -36.578 1.00 77.38 94 VAL A C 1
ATOM 758 O O . VAL A 1 94 ? 31.370 7.510 -37.483 1.00 77.38 94 VAL A O 1
ATOM 761 N N . LYS A 1 95 ? 30.457 5.698 -36.514 1.00 83.19 95 LYS A N 1
ATOM 762 C CA . LYS A 1 95 ? 30.974 4.750 -37.516 1.00 83.19 95 LYS A CA 1
ATOM 763 C C . LYS A 1 95 ? 30.478 5.073 -38.924 1.00 83.19 95 LYS A C 1
ATOM 765 O O . LYS A 1 95 ? 31.252 5.000 -39.877 1.00 83.19 95 LYS A O 1
ATOM 770 N N . LYS A 1 96 ? 29.198 5.430 -39.070 1.00 85.12 96 LYS A N 1
ATOM 771 C CA . LYS A 1 96 ? 28.615 5.816 -40.359 1.00 85.12 96 LYS A CA 1
ATOM 772 C C . LYS A 1 96 ? 29.250 7.102 -40.900 1.00 85.12 96 LYS A C 1
ATOM 774 O O . LYS A 1 96 ? 29.652 7.130 -42.060 1.00 85.12 96 LYS A O 1
ATOM 779 N N . ALA A 1 97 ? 29.414 8.126 -40.063 1.00 85.06 97 ALA A N 1
ATOM 780 C CA . ALA A 1 97 ? 30.061 9.382 -40.445 1.00 85.06 97 ALA A CA 1
ATOM 781 C C . ALA A 1 97 ? 31.519 9.175 -40.891 1.00 85.06 97 ALA A C 1
ATOM 783 O O . ALA A 1 97 ? 31.958 9.748 -41.890 1.00 85.06 97 ALA A O 1
ATOM 784 N N . GLU A 1 98 ? 32.263 8.313 -40.197 1.00 86.38 98 GLU A N 1
ATOM 785 C CA . GLU A 1 98 ? 33.640 7.999 -40.566 1.00 86.38 98 GLU A CA 1
ATOM 786 C C . GLU A 1 98 ? 33.729 7.239 -41.896 1.00 86.38 98 GLU A C 1
ATOM 788 O O . GLU A 1 98 ? 34.548 7.599 -42.745 1.00 86.38 98 GLU A O 1
ATOM 793 N N . LYS A 1 99 ? 32.840 6.262 -42.131 1.00 87.00 99 LYS A N 1
ATOM 794 C CA . LYS A 1 99 ? 32.730 5.573 -43.427 1.00 87.00 99 LYS A CA 1
ATOM 795 C C . LYS A 1 99 ? 32.471 6.551 -44.577 1.00 87.00 99 LYS A C 1
ATOM 797 O O . LYS A 1 99 ? 33.158 6.476 -45.593 1.00 87.00 99 LYS A O 1
ATOM 802 N N . VAL A 1 100 ? 31.536 7.491 -44.408 1.00 87.94 100 VAL A N 1
ATOM 803 C CA . VAL A 1 100 ? 31.236 8.521 -45.421 1.00 87.94 100 VAL A CA 1
ATOM 804 C C . VAL A 1 100 ? 32.453 9.418 -45.672 1.00 87.94 100 VAL A C 1
ATOM 806 O O . VAL A 1 100 ? 32.784 9.700 -46.822 1.00 87.94 100 VAL A O 1
ATOM 809 N N . ARG A 1 101 ? 33.171 9.830 -44.619 1.00 89.19 101 ARG A N 1
ATOM 810 C CA . ARG A 1 101 ? 34.392 10.644 -44.743 1.00 89.19 101 ARG A CA 1
ATOM 811 C C . ARG A 1 101 ? 35.478 9.934 -45.555 1.00 89.19 101 ARG A C 1
ATOM 813 O O . ARG A 1 101 ? 36.063 10.541 -46.450 1.00 89.19 101 ARG A O 1
ATOM 820 N N . VAL A 1 102 ? 35.740 8.659 -45.262 1.00 89.06 102 VAL A N 1
ATOM 821 C CA . VAL A 1 102 ? 36.732 7.851 -45.993 1.00 89.06 102 VAL A CA 1
ATOM 822 C C . VAL A 1 102 ? 36.317 7.676 -47.454 1.00 89.06 102 VAL A C 1
ATOM 824 O O . VAL A 1 102 ? 37.133 7.888 -48.347 1.00 89.06 102 VAL A O 1
ATOM 827 N N . ALA A 1 103 ? 35.044 7.377 -47.713 1.00 88.94 103 ALA A N 1
ATOM 828 C CA . ALA A 1 103 ? 34.528 7.205 -49.066 1.00 88.94 103 ALA A CA 1
ATOM 829 C C . ALA A 1 103 ? 34.623 8.490 -49.914 1.00 88.94 103 ALA A C 1
ATOM 831 O O . ALA A 1 103 ? 35.049 8.432 -51.068 1.00 88.94 103 ALA A O 1
ATOM 832 N N . LYS A 1 104 ? 34.338 9.665 -49.328 1.00 86.50 104 LYS A N 1
ATOM 833 C CA . LYS A 1 104 ? 34.543 10.967 -49.990 1.00 86.50 104 LYS A CA 1
ATOM 834 C C . LYS A 1 104 ? 36.013 11.216 -50.343 1.00 86.50 104 LYS A C 1
ATOM 836 O O . LYS A 1 104 ? 36.299 11.757 -51.406 1.00 86.50 104 LYS A O 1
ATOM 841 N N . ASN A 1 105 ? 36.951 10.814 -49.485 1.00 90.94 105 ASN A N 1
ATOM 842 C CA . ASN A 1 105 ? 38.383 10.958 -49.767 1.00 90.94 105 ASN A CA 1
ATOM 843 C C . ASN A 1 105 ? 38.861 10.015 -50.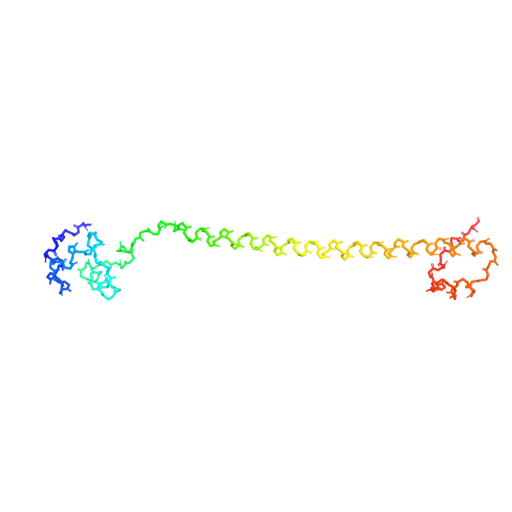882 1.00 90.94 105 ASN A C 1
ATOM 845 O O . ASN A 1 105 ? 39.674 10.426 -51.702 1.00 90.94 105 ASN A O 1
ATOM 849 N N . LEU A 1 106 ? 38.338 8.787 -50.946 1.00 89.69 106 LEU A N 1
ATOM 850 C CA . LEU A 1 106 ? 38.649 7.834 -52.018 1.00 89.69 106 LEU A CA 1
ATOM 851 C C . LEU A 1 106 ? 38.120 8.306 -53.378 1.00 89.69 106 LEU A C 1
ATOM 853 O O . LEU A 1 106 ? 38.827 8.200 -54.373 1.00 89.69 106 LEU A O 1
ATOM 857 N N . SER A 1 107 ? 36.917 8.886 -53.413 1.00 86.56 107 SER A N 1
ATOM 858 C CA . SER A 1 107 ? 36.367 9.475 -54.639 1.00 86.56 107 SER A CA 1
ATOM 859 C C . SER A 1 107 ? 37.207 10.655 -55.141 1.00 86.56 107 SER A C 1
ATOM 861 O O . SER A 1 107 ? 37.416 10.772 -56.341 1.00 86.56 107 SER A O 1
ATOM 863 N N . LYS A 1 108 ? 37.746 11.492 -54.240 1.00 88.50 108 LYS A N 1
ATOM 864 C CA . LYS A 1 108 ? 38.693 12.569 -54.598 1.00 88.50 108 LYS A CA 1
ATOM 865 C C . LYS A 1 108 ? 40.042 12.060 -55.117 1.00 88.50 108 LYS A C 1
ATOM 867 O O . LYS A 1 108 ? 40.784 12.838 -55.700 1.00 88.50 108 LYS A O 1
ATOM 872 N N . ALA A 1 109 ? 40.369 10.796 -54.864 1.00 90.81 109 ALA A N 1
ATOM 873 C CA . ALA A 1 109 ? 41.556 10.124 -55.384 1.00 90.81 109 ALA A CA 1
ATOM 874 C C . ALA A 1 109 ? 41.257 9.337 -56.678 1.00 90.81 109 ALA A C 1
ATOM 876 O O . ALA A 1 109 ? 41.999 8.416 -57.010 1.00 90.81 109 ALA A O 1
ATOM 877 N N . ASP A 1 110 ? 40.152 9.661 -57.364 1.00 86.94 110 ASP A N 1
ATOM 878 C CA . ASP A 1 110 ? 39.680 9.040 -58.610 1.00 86.94 110 ASP A CA 1
ATOM 879 C C . ASP A 1 110 ? 39.414 7.524 -58.524 1.00 86.94 110 ASP A C 1
ATOM 881 O O . ASP A 1 110 ? 39.383 6.816 -59.533 1.00 86.94 110 ASP A O 1
ATOM 885 N N . ILE A 1 111 ? 39.159 7.000 -57.319 1.00 88.44 111 ILE A N 1
ATOM 886 C CA . ILE A 1 111 ? 38.673 5.626 -57.162 1.00 88.44 111 ILE A CA 1
ATOM 887 C C . ILE A 1 111 ? 37.209 5.556 -57.606 1.00 88.44 111 ILE A C 1
ATOM 889 O O . ILE A 1 111 ? 36.374 6.359 -57.182 1.00 88.44 111 ILE A O 1
ATOM 893 N N . SER A 1 112 ? 36.892 4.558 -58.433 1.00 90.00 112 SER A N 1
ATOM 894 C CA . SER A 1 112 ? 35.556 4.392 -59.004 1.00 90.00 112 SER A CA 1
ATOM 895 C C . SER A 1 112 ? 34.470 4.260 -57.931 1.00 90.00 112 SER A C 1
ATOM 897 O O . SER A 1 112 ? 34.592 3.493 -56.969 1.00 90.00 112 SER A O 1
ATOM 899 N N . ILE A 1 113 ? 33.373 4.991 -58.129 1.00 84.12 113 ILE A N 1
ATOM 900 C CA . ILE A 1 113 ? 32.233 5.045 -57.206 1.00 84.12 113 ILE A CA 1
ATOM 901 C C . ILE A 1 113 ? 31.609 3.655 -57.016 1.00 84.12 113 ILE A C 1
ATOM 903 O O . ILE A 1 113 ? 31.218 3.313 -55.900 1.00 84.12 113 ILE A O 1
ATOM 907 N N . ASP A 1 114 ? 31.568 2.820 -58.060 1.00 87.44 114 ASP A N 1
ATOM 908 C CA . ASP A 1 114 ? 31.017 1.461 -57.975 1.00 87.44 114 ASP A CA 1
ATOM 909 C C . ASP A 1 114 ? 31.834 0.551 -57.035 1.00 87.44 114 ASP A C 1
ATOM 911 O O . ASP A 1 114 ? 31.263 -0.255 -56.294 1.00 87.44 114 ASP A O 1
ATOM 915 N N . ILE A 1 115 ? 33.162 0.717 -57.013 1.00 87.94 115 ILE A N 1
ATOM 916 C CA . ILE A 1 115 ? 34.074 0.007 -56.108 1.00 87.94 115 ILE A CA 1
ATOM 917 C C . ILE A 1 115 ? 33.865 0.496 -54.671 1.00 87.94 115 ILE A C 1
ATOM 919 O O . ILE A 1 115 ? 33.764 -0.319 -53.751 1.00 87.94 115 ILE A O 1
ATOM 923 N N . ILE A 1 116 ? 33.748 1.813 -54.469 1.00 88.62 116 ILE A N 1
ATOM 924 C CA . ILE A 1 116 ? 33.547 2.420 -53.144 1.00 88.62 116 ILE A CA 1
ATOM 925 C C . ILE A 1 116 ? 32.217 1.973 -52.530 1.00 88.62 116 ILE A C 1
ATOM 927 O O . ILE A 1 116 ? 32.191 1.547 -51.374 1.00 88.62 116 ILE A O 1
ATOM 931 N N . VAL A 1 117 ? 31.119 2.033 -53.287 1.00 90.12 117 VAL A N 1
ATOM 932 C CA . VAL A 1 117 ? 29.780 1.591 -52.857 1.00 90.12 117 VAL A CA 1
ATOM 933 C C . VAL A 1 117 ? 29.808 0.119 -52.449 1.00 90.12 117 VAL A C 1
ATOM 935 O O . VAL A 1 117 ? 29.389 -0.233 -51.345 1.00 90.12 117 VAL A O 1
ATOM 938 N N . ARG A 1 118 ? 30.403 -0.737 -53.289 1.00 89.81 118 ARG A N 1
ATOM 939 C CA . ARG A 1 118 ? 30.504 -2.178 -53.032 1.00 89.81 118 ARG A CA 1
ATOM 940 C C . ARG A 1 118 ? 31.327 -2.502 -51.783 1.00 89.81 118 ARG A C 1
ATOM 942 O O . ARG A 1 118 ? 30.942 -3.383 -51.022 1.00 89.81 118 ARG A O 1
ATOM 949 N N . ALA A 1 119 ? 32.445 -1.806 -51.568 1.00 88.50 119 ALA A N 1
ATOM 950 C CA . ALA A 1 119 ? 33.345 -2.063 -50.442 1.00 88.50 119 ALA A CA 1
ATOM 951 C C . ALA A 1 119 ? 32.838 -1.478 -49.112 1.00 88.50 119 ALA A C 1
ATOM 953 O O . ALA A 1 119 ? 33.056 -2.059 -48.050 1.00 88.50 119 ALA A O 1
ATOM 954 N N . SER A 1 120 ? 32.177 -0.319 -49.150 1.00 84.62 120 SER A N 1
ATOM 955 C CA . SER A 1 120 ? 31.719 0.386 -47.944 1.00 84.62 120 SER A CA 1
ATOM 956 C C . SER A 1 120 ? 30.327 -0.046 -47.469 1.00 84.62 120 SER A C 1
ATOM 958 O O . SER A 1 120 ? 30.021 0.096 -46.275 1.00 84.62 120 SER A O 1
ATOM 960 N N . GLY A 1 121 ? 29.505 -0.571 -48.388 1.00 85.81 121 GLY A N 1
ATOM 961 C CA . GLY A 1 121 ? 28.081 -0.827 -48.177 1.00 85.81 121 GLY A CA 1
ATOM 962 C C . GLY A 1 121 ? 27.238 0.451 -48.087 1.00 85.81 121 GLY A C 1
ATOM 963 O O . GLY A 1 121 ? 26.120 0.391 -47.586 1.00 85.81 121 GLY A O 1
ATOM 964 N N . LEU A 1 122 ? 27.784 1.600 -48.504 1.00 86.31 122 LEU A N 1
ATOM 965 C CA . LEU A 1 122 ? 27.062 2.871 -48.610 1.00 86.31 122 LEU A CA 1
ATOM 966 C C . LEU A 1 122 ? 26.293 2.938 -49.928 1.00 86.31 122 LEU A C 1
ATOM 968 O O . LEU A 1 122 ? 26.709 2.356 -50.925 1.00 86.31 122 LEU A O 1
ATOM 972 N N . THR A 1 123 ? 25.205 3.696 -49.950 1.00 84.06 123 THR A N 1
ATOM 973 C CA . THR A 1 123 ? 24.480 4.007 -51.187 1.00 84.06 123 THR A CA 1
ATOM 974 C C . THR A 1 123 ? 25.163 5.130 -51.971 1.00 84.06 123 THR A C 1
ATOM 976 O O . THR A 1 123 ? 25.919 5.931 -51.417 1.00 84.06 123 THR A O 1
ATOM 979 N N . ALA A 1 124 ? 24.893 5.208 -53.278 1.00 76.50 124 ALA A N 1
ATOM 980 C CA . ALA A 1 124 ? 25.397 6.299 -54.114 1.00 76.50 124 ALA A CA 1
ATOM 981 C C . ALA A 1 124 ? 24.873 7.672 -53.646 1.00 76.50 124 ALA A C 1
ATOM 983 O O . ALA A 1 124 ? 25.615 8.652 -53.681 1.00 76.50 124 ALA A O 1
ATOM 984 N N . ASP A 1 125 ? 23.645 7.724 -53.124 1.00 78.31 125 ASP A N 1
ATOM 985 C CA . ASP A 1 125 ? 23.026 8.948 -52.605 1.00 78.31 125 ASP A CA 1
ATOM 986 C C . ASP A 1 125 ? 23.702 9.437 -51.315 1.00 78.31 125 ASP A C 1
ATOM 988 O O . ASP A 1 125 ? 23.922 10.631 -51.140 1.00 78.31 125 ASP A O 1
ATOM 992 N N . GLU A 1 126 ? 24.138 8.526 -50.438 1.00 73.19 126 GLU A N 1
ATOM 993 C CA . GLU A 1 126 ? 24.908 8.873 -49.229 1.00 73.19 126 GLU A CA 1
ATOM 994 C C . GLU A 1 126 ? 26.307 9.436 -49.539 1.00 73.19 126 GLU A C 1
ATOM 996 O O . GLU A 1 126 ? 26.928 10.088 -48.692 1.00 73.19 126 GLU A O 1
ATOM 1001 N N . LEU A 1 127 ? 26.812 9.196 -50.751 1.00 72.94 127 LEU A N 1
ATOM 1002 C CA . LEU A 1 127 ? 28.035 9.805 -51.278 1.00 72.94 127 LEU A CA 1
ATOM 1003 C C . LEU A 1 127 ? 27.749 11.121 -52.020 1.00 72.94 127 LEU A C 1
ATOM 1005 O O . LEU A 1 127 ? 28.641 11.965 -52.137 1.00 72.94 127 LEU A O 1
ATOM 1009 N N . GLY A 1 128 ? 26.509 11.308 -52.474 1.00 64.12 128 GLY A N 1
ATOM 1010 C CA . GLY A 1 128 ? 26.029 12.404 -53.307 1.00 64.12 128 GLY A CA 1
ATOM 1011 C C . GLY A 1 128 ? 25.574 13.648 -52.542 1.00 64.12 128 GLY A C 1
ATOM 1012 O O . GLY A 1 128 ? 24.426 14.050 -52.642 1.00 64.12 128 GLY A O 1
ATOM 1013 N N . GLU A 1 129 ? 26.504 14.332 -51.878 1.00 53.62 129 GLU A N 1
ATOM 1014 C CA . GLU A 1 129 ? 26.447 15.796 -51.747 1.00 53.62 129 GLU A CA 1
ATOM 1015 C C . GLU A 1 129 ? 27.836 16.348 -52.082 1.00 53.62 129 GLU A C 1
ATOM 1017 O O . GLU A 1 129 ? 28.719 16.459 -51.222 1.00 53.62 129 GLU A O 1
ATOM 1022 N N . CYS A 1 130 ? 28.031 16.657 -53.364 1.00 43.06 130 CYS A N 1
ATOM 1023 C CA . CYS A 1 130 ? 29.077 17.563 -53.824 1.00 43.06 130 CYS A CA 1
ATOM 1024 C C . CYS A 1 130 ? 28.448 18.957 -53.984 1.00 43.06 130 CYS A C 1
ATOM 1026 O O . CYS A 1 130 ? 27.521 19.096 -54.787 1.00 43.06 130 CYS A O 1
ATOM 1028 N N . PRO A 1 131 ? 28.938 20.006 -53.296 1.00 42.56 131 PRO A N 1
ATOM 1029 C CA . PRO A 1 131 ? 28.664 21.366 -53.730 1.00 42.56 131 PRO A CA 1
ATOM 1030 C C . PRO A 1 131 ? 29.269 21.518 -55.126 1.00 42.56 131 PRO A C 1
ATOM 1032 O O . PRO A 1 131 ? 30.446 21.207 -55.328 1.00 42.56 131 PRO A O 1
ATOM 1035 N N . LYS A 1 132 ? 28.475 21.982 -56.092 1.00 41.97 132 LYS A N 1
ATOM 1036 C CA . LYS A 1 132 ? 29.022 22.474 -57.357 1.00 41.97 132 LYS A CA 1
ATOM 1037 C C . LYS A 1 132 ? 29.955 23.636 -57.010 1.00 41.97 132 LYS A C 1
ATOM 1039 O O . LYS A 1 132 ? 29.505 24.629 -56.445 1.00 41.97 132 LYS A O 1
ATOM 1044 N N . MET A 1 133 ? 31.250 23.470 -57.267 1.00 42.66 133 MET A N 1
ATOM 1045 C CA . MET A 1 133 ? 32.188 24.587 -57.259 1.00 42.66 133 MET A CA 1
ATOM 1046 C C . MET A 1 133 ? 31.924 25.390 -58.532 1.00 42.66 133 MET A C 1
ATOM 1048 O O . MET A 1 133 ? 32.056 24.854 -59.633 1.00 42.66 133 MET A O 1
ATOM 1052 N N . ASN A 1 134 ? 31.468 26.625 -58.336 1.00 42.50 134 ASN A N 1
ATOM 1053 C CA . ASN A 1 134 ? 31.381 27.659 -59.362 1.00 42.50 134 ASN A CA 1
ATOM 1054 C C . ASN A 1 134 ? 32.767 28.260 -59.589 1.00 42.50 134 ASN A C 1
ATOM 1056 O O . ASN A 1 134 ? 33.481 28.434 -58.573 1.00 42.50 134 ASN A O 1
#

Nearest PDB structures (foldseek):
  2b5a-assembly1_A  TM=9.587E-01  e=2.746E-02  [Bacillus] caldolyticus
  6rnz-assembly2_B  TM=9.239E-01  e=3.693E-02  Deinococcus deserti
  3vk0-assembly1_A  TM=7.803E-01  e=2.166E-02  Neisseria meningitidis MC58
  2xj3-assembly1_B  TM=8.855E-01  e=1.444E-01  Enterococcus faecalis
  2lyp-assembly1_A  TM=7.836E-01  e=9.535E-02  Enterococcus faecalis

Sequence (134 aa):
MIKRYTQKDLANKVGLTLKEIHEYEIGYTAISFDKLYQIAEGLSVNIKVLLPKTRESKEENKLLSLMDEYREQESLDALVKSLSEDMKSGKEKVKKAEKVRVAKNLSKADISIDIIVRASGLTADELGECPKMN

Mean predicted aligned error: 17.89 Å

Foldseek 3Di:
DDDDDDLCRLCVQLVHDSVVSVCVVVVVDDDDPVSLVSSCVSNVHDSVVVDPDPPPPVVVVVVVVVVVVVVVVVVVVVVVVVVVVVVVVVVVVVVLVVLLVVLLVCVVVVDDPVVSCVVSVDDPVSNPDDDPDD